Protein AF-A0A931U1E1-F1 (afdb_monomer_lite)

Sequence (138 aa):
SGAQGVVQLSRDWLLADRYVIECERGWLAWRCGTHDAVEWGLRDSAYGLAAQMHRLAGTTPARGRTLGQPVGDYMACFAAQVRDVVAAMHEVRAPRVPGEAGRAVVALIERCYRSRTLLDMPWLDQAERARARQLAGV

Radius of gyration: 22.12 Å; chains: 1; bounding box: 38×45×60 Å

Foldseek 3Di:
DPDDDDDDDDPPDDDPQKDWDDDPFWIKMDHPQDDFWIKIDTPPDPDIDIGGAFDWDDPDPPPPTDGDHGDDHPVNVVVVQVVQVVVCVVVVHAGPQHVVNVVVVVVVVVVCLVPDDDPDDVVDDPVRVVVSCVVSVD

pLDDT: mean 90.37, std 8.16, range [60.0, 97.69]

Secondary structure (DSSP, 8-state):
----------SSS----EEEEEETTEEEEEETT-SSEEEEEETT-S-EEEEE-EEEE---GGG--EEEEEPP-HHHHHHHHHHHHHHHHHTTS--SS-HHHHHHHHHHHHHHHHT--PPP-TTS-HHHHHHHHHHHT-

Structure (mmCIF, N/CA/C/O backbone):
data_AF-A0A931U1E1-F1
#
_entry.id   AF-A0A931U1E1-F1
#
loop_
_atom_site.group_PDB
_atom_site.id
_atom_site.type_symbol
_atom_site.label_atom_id
_atom_site.label_alt_id
_atom_site.label_comp_id
_atom_site.label_asym_id
_atom_site.label_entity_id
_atom_site.label_seq_id
_atom_site.pdbx_PDB_ins_code
_atom_site.Cartn_x
_atom_site.Cartn_y
_atom_site.Cartn_z
_atom_site.occupancy
_atom_site.B_iso_or_equiv
_atom_site.auth_seq_id
_atom_site.auth_comp_id
_atom_site.auth_asym_id
_atom_site.auth_atom_id
_atom_site.pdbx_PDB_model_num
ATOM 1 N N . SER A 1 1 ? -17.441 -0.084 -9.871 1.00 65.94 1 SER A N 1
ATOM 2 C CA . SER A 1 1 ? -17.119 -1.422 -9.334 1.00 65.94 1 SER A CA 1
ATOM 3 C C . SER A 1 1 ? -17.553 -1.474 -7.875 1.00 65.94 1 SER A C 1
ATOM 5 O O . SER A 1 1 ? -17.582 -0.431 -7.237 1.00 65.94 1 SER A O 1
ATOM 7 N N . GLY A 1 2 ? -17.949 -2.644 -7.364 1.00 89.19 2 GLY A N 1
ATOM 8 C CA . GLY A 1 2 ? -18.428 -2.837 -5.982 1.00 89.19 2 GLY A CA 1
ATOM 9 C C . GLY A 1 2 ? -17.336 -3.222 -4.977 1.00 89.19 2 GLY A C 1
ATOM 10 O O . GLY A 1 2 ? -17.646 -3.789 -3.936 1.00 89.19 2 GLY A O 1
ATOM 11 N N . ALA A 1 3 ? -16.064 -2.981 -5.305 1.00 92.38 3 ALA A N 1
ATOM 12 C CA . ALA A 1 3 ? -14.946 -3.336 -4.439 1.00 92.38 3 ALA A CA 1
ATOM 13 C C . ALA A 1 3 ? -14.925 -2.451 -3.185 1.00 92.38 3 ALA A C 1
ATOM 15 O O . ALA A 1 3 ? -15.211 -1.254 -3.255 1.00 92.38 3 ALA A O 1
ATOM 16 N N . GLN A 1 4 ? -14.560 -3.044 -2.052 1.00 94.75 4 GLN A N 1
ATOM 17 C CA 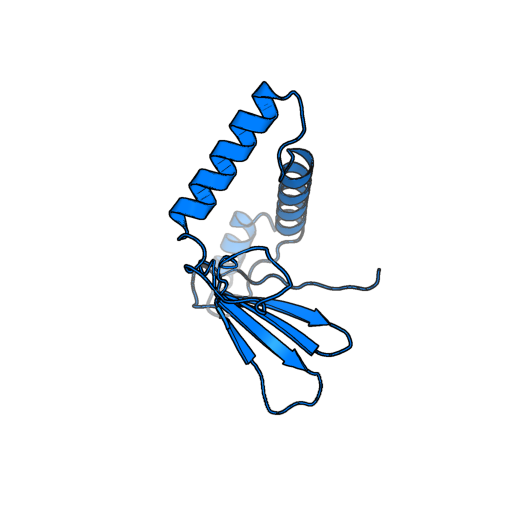. GLN A 1 4 ? -14.446 -2.365 -0.765 1.00 94.75 4 GLN A CA 1
ATOM 18 C C . GLN A 1 4 ? -13.019 -2.494 -0.238 1.00 94.75 4 GLN A C 1
ATOM 20 O O . GLN A 1 4 ? -12.292 -3.414 -0.606 1.00 94.75 4 GLN A O 1
ATOM 25 N N . GLY A 1 5 ? -12.619 -1.564 0.624 1.00 93.75 5 GLY A N 1
ATOM 26 C CA . GLY A 1 5 ? -11.301 -1.572 1.240 1.00 93.75 5 GLY A CA 1
ATOM 27 C C . GLY A 1 5 ? -11.366 -1.030 2.656 1.00 93.75 5 GLY A C 1
ATOM 28 O O . GLY A 1 5 ? -12.097 -0.078 2.931 1.00 93.75 5 GLY A O 1
ATOM 29 N N . VAL A 1 6 ? -10.585 -1.638 3.541 1.00 94.00 6 VAL A N 1
ATOM 30 C CA . VAL A 1 6 ? -10.403 -1.188 4.919 1.00 94.00 6 VAL A CA 1
ATOM 31 C C . VAL A 1 6 ? -8.917 -0.952 5.130 1.00 94.00 6 VAL A C 1
ATOM 33 O O . VAL A 1 6 ? -8.093 -1.791 4.774 1.00 94.00 6 VAL A O 1
ATOM 36 N N . VAL A 1 7 ? -8.580 0.198 5.707 1.00 92.75 7 VAL A N 1
ATOM 37 C CA . VAL A 1 7 ? -7.208 0.545 6.080 1.00 92.75 7 VAL A CA 1
ATOM 38 C C . VAL A 1 7 ? -7.166 0.706 7.588 1.00 92.75 7 VAL A C 1
ATOM 40 O O . VAL A 1 7 ? -7.945 1.468 8.157 1.00 92.75 7 VAL A O 1
ATOM 43 N N . GLN A 1 8 ? -6.256 -0.017 8.227 1.00 92.19 8 GLN A N 1
ATOM 44 C CA . GLN A 1 8 ? -6.022 0.058 9.662 1.00 92.19 8 GLN A CA 1
ATOM 45 C C . GLN A 1 8 ? -4.611 0.583 9.892 1.00 92.19 8 GLN A C 1
ATOM 47 O O . GLN A 1 8 ? -3.650 0.052 9.343 1.00 92.19 8 GLN A O 1
ATOM 52 N N . LEU A 1 9 ? -4.504 1.635 10.697 1.00 91.19 9 LEU A N 1
ATOM 53 C CA . LEU A 1 9 ? -3.245 2.260 11.083 1.00 91.19 9 LEU A CA 1
ATOM 54 C C . LEU A 1 9 ? -3.257 2.425 12.596 1.00 91.19 9 LEU A C 1
ATOM 56 O O . LEU A 1 9 ? -4.283 2.790 13.170 1.00 91.19 9 LEU A O 1
ATOM 60 N N . SER A 1 10 ? -2.126 2.168 13.237 1.00 89.62 10 SER A N 1
ATOM 61 C CA . SER A 1 10 ? -1.977 2.367 14.672 1.00 89.62 10 SER A CA 1
ATOM 62 C C . SER A 1 10 ? -0.564 2.792 15.007 1.00 89.62 10 SER A C 1
ATOM 64 O O . SER A 1 10 ? 0.389 2.372 14.355 1.00 89.62 10 SER A O 1
ATOM 66 N N . ARG A 1 11 ? -0.456 3.644 16.025 1.00 88.56 11 ARG A N 1
ATOM 67 C CA . ARG A 1 11 ? 0.814 3.996 16.667 1.00 88.56 11 ARG A CA 1
ATOM 68 C C . ARG A 1 11 ? 1.021 3.236 17.975 1.00 88.56 11 ARG A C 1
ATOM 70 O O . ARG A 1 11 ? 2.156 3.097 18.407 1.00 88.56 11 ARG A O 1
ATOM 77 N N . ASP A 1 12 ? -0.068 2.753 18.572 1.00 87.62 12 ASP A N 1
ATOM 78 C CA . ASP A 1 12 ? -0.101 2.283 19.960 1.00 87.62 12 ASP A CA 1
ATOM 79 C C . ASP A 1 12 ? -0.168 0.753 20.065 1.00 87.62 12 ASP A C 1
ATOM 81 O O . ASP A 1 12 ? 0.124 0.187 21.115 1.00 87.62 12 ASP A O 1
ATOM 85 N N . TRP A 1 13 ? -0.526 0.063 18.978 1.00 87.75 13 TRP A N 1
ATOM 86 C CA . TRP A 1 13 ? -0.518 -1.397 18.916 1.00 87.75 13 TRP A CA 1
ATOM 87 C C . TRP A 1 13 ? 0.134 -1.909 17.635 1.00 87.75 13 TRP A C 1
ATOM 89 O O . TRP A 1 13 ? 0.120 -1.252 16.591 1.00 87.75 13 TRP A O 1
ATOM 99 N N . LEU A 1 14 ? 0.670 -3.126 17.712 1.00 89.19 14 LEU A N 1
ATOM 100 C CA . LEU A 1 14 ? 1.185 -3.835 16.550 1.00 89.19 14 LEU A CA 1
ATOM 101 C C . LEU A 1 14 ? 0.017 -4.329 15.694 1.00 89.19 14 LEU A C 1
ATOM 103 O O . LEU A 1 14 ? -0.838 -5.084 16.152 1.00 89.19 14 LEU A O 1
ATOM 107 N N . LEU A 1 15 ? -0.004 -3.892 14.440 1.00 91.25 15 LEU A N 1
ATOM 108 C CA . LEU A 1 15 ? -0.870 -4.448 13.406 1.00 91.25 15 LEU A CA 1
ATOM 109 C C . LEU A 1 15 ? -0.107 -5.505 12.604 1.00 91.25 15 LEU A C 1
ATOM 111 O O . LEU A 1 15 ? 1.115 -5.597 12.672 1.00 91.25 15 LEU A O 1
ATOM 115 N N . ALA A 1 16 ? -0.836 -6.275 11.795 1.00 90.06 16 ALA A N 1
ATOM 116 C CA . ALA A 1 16 ? -0.253 -7.295 10.920 1.00 90.06 16 ALA A CA 1
ATOM 117 C C . ALA A 1 16 ? 0.673 -6.728 9.824 1.00 90.06 16 ALA A C 1
ATOM 119 O O . ALA A 1 16 ? 1.347 -7.508 9.158 1.00 90.06 16 ALA A O 1
ATOM 120 N N . ASP A 1 17 ? 0.671 -5.403 9.633 1.00 91.94 17 ASP A N 1
ATOM 121 C CA . ASP A 1 17 ? 1.528 -4.663 8.702 1.00 91.94 17 ASP A CA 1
ATOM 122 C C . ASP A 1 17 ? 1.595 -5.316 7.313 1.00 91.94 17 ASP A C 1
ATOM 124 O O . ASP A 1 17 ? 2.643 -5.732 6.815 1.00 91.94 17 ASP A O 1
ATOM 128 N N . ARG A 1 18 ? 0.410 -5.496 6.722 1.00 94.56 18 ARG A N 1
ATOM 129 C CA . ARG A 1 18 ? 0.223 -6.222 5.468 1.00 94.56 18 ARG A CA 1
ATOM 130 C C . ARG A 1 18 ? -0.842 -5.581 4.599 1.00 94.56 18 ARG A C 1
ATOM 132 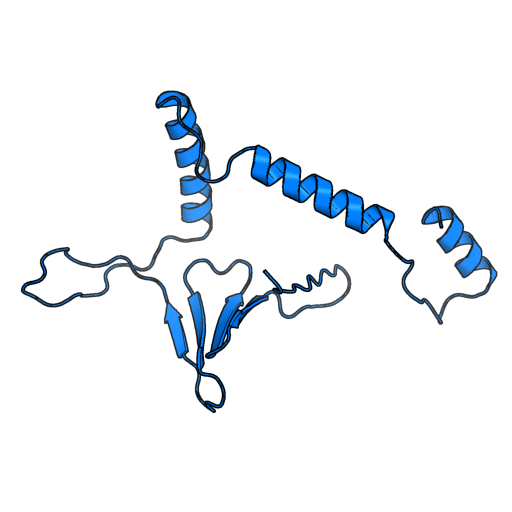O O . ARG A 1 18 ? -1.844 -5.064 5.095 1.00 94.56 18 ARG A O 1
ATOM 139 N N . TYR A 1 19 ? -0.663 -5.733 3.300 1.00 95.12 19 TYR A N 1
ATOM 140 C CA . TYR A 1 19 ? -1.698 -5.511 2.306 1.00 95.12 19 TYR A CA 1
ATOM 141 C C . TYR A 1 19 ? -2.318 -6.857 1.958 1.00 95.12 19 TYR A C 1
ATOM 143 O O . TYR A 1 19 ? -1.594 -7.833 1.774 1.00 95.12 19 TYR A O 1
ATOM 151 N N . VAL A 1 20 ? -3.647 -6.910 1.875 1.00 96.25 20 VAL A N 1
ATOM 152 C CA . VAL A 1 20 ? -4.383 -8.094 1.420 1.00 96.25 20 VAL A CA 1
ATOM 153 C C . VAL A 1 20 ? -5.393 -7.655 0.375 1.00 96.25 20 VAL A C 1
ATOM 155 O O . VAL A 1 20 ? -6.181 -6.739 0.609 1.00 96.25 20 VAL A O 1
ATOM 158 N N . ILE A 1 21 ? -5.356 -8.308 -0.780 1.00 96.62 21 ILE A N 1
ATOM 159 C CA . ILE A 1 21 ? -6.329 -8.152 -1.852 1.00 96.62 21 ILE A CA 1
ATOM 160 C C . ILE A 1 21 ? -7.100 -9.460 -1.959 1.00 96.62 21 ILE A C 1
ATOM 162 O O . ILE A 1 21 ? -6.550 -10.488 -2.354 1.00 96.62 21 ILE A O 1
ATOM 166 N N . GLU A 1 22 ? -8.382 -9.393 -1.622 1.00 96.25 22 GLU A N 1
ATOM 167 C CA . GLU A 1 22 ? -9.330 -10.489 -1.785 1.00 96.25 22 GLU A CA 1
ATOM 168 C C . GLU A 1 22 ? -9.958 -10.426 -3.179 1.00 96.25 22 GLU A C 1
ATOM 170 O O . GLU A 1 22 ? -10.519 -9.407 -3.590 1.00 96.25 22 GLU A O 1
ATOM 175 N N . CYS A 1 23 ? -9.878 -11.536 -3.902 1.00 95.19 23 CYS A N 1
ATOM 176 C CA . CYS A 1 23 ? -10.411 -11.705 -5.245 1.00 95.19 23 CYS A CA 1
ATOM 177 C C . CYS A 1 23 ? -11.478 -12.811 -5.260 1.00 95.19 23 CYS A C 1
ATOM 179 O O . CYS A 1 23 ? -11.627 -13.614 -4.337 1.00 95.19 23 CYS A O 1
ATOM 181 N N . GLU A 1 24 ? -12.212 -12.924 -6.366 1.00 95.19 24 GLU A N 1
ATOM 182 C CA . GLU A 1 24 ? -13.258 -13.947 -6.516 1.00 95.19 24 GLU A CA 1
ATOM 183 C C . GLU A 1 24 ? -12.723 -15.377 -6.357 1.00 95.19 24 GLU A C 1
ATOM 185 O O . GLU A 1 24 ? -13.427 -16.246 -5.856 1.00 95.19 24 GLU A O 1
ATOM 190 N N . ARG A 1 25 ? -11.466 -15.629 -6.733 1.00 96.06 25 ARG A N 1
ATOM 191 C CA . ARG A 1 25 ? -10.882 -16.981 -6.786 1.00 96.06 25 ARG A CA 1
ATOM 192 C C . ARG A 1 25 ? -9.761 -17.228 -5.780 1.00 96.06 25 ARG A C 1
ATOM 194 O O . ARG A 1 25 ? -9.144 -18.289 -5.820 1.00 96.06 25 ARG A O 1
ATOM 201 N N . GLY A 1 26 ? -9.488 -16.278 -4.893 1.00 96.94 26 GLY A N 1
ATOM 202 C CA . GLY A 1 26 ? -8.367 -16.373 -3.969 1.00 96.94 26 GLY A CA 1
ATOM 203 C C . GLY A 1 26 ? -7.940 -15.018 -3.441 1.00 96.94 26 GLY A C 1
ATOM 204 O O . GLY A 1 26 ? -8.674 -14.043 -3.571 1.00 96.94 26 GLY A O 1
ATOM 205 N N . TRP A 1 27 ? -6.736 -14.964 -2.895 1.00 97.06 27 TRP A N 1
ATOM 206 C CA . TRP A 1 27 ? -6.194 -13.771 -2.262 1.00 97.06 27 TRP A CA 1
ATOM 207 C C . TRP A 1 27 ? -4.720 -13.584 -2.610 1.00 97.06 27 TRP A C 1
ATOM 209 O O . TRP A 1 27 ? -4.013 -14.538 -2.947 1.00 97.06 27 TRP A O 1
ATOM 219 N N . LEU A 1 28 ? -4.272 -12.336 -2.520 1.00 96.94 28 LEU A N 1
ATOM 220 C CA . LEU A 1 28 ? -2.881 -11.920 -2.643 1.00 96.94 28 LEU A CA 1
ATOM 221 C C . LEU A 1 28 ? -2.531 -11.075 -1.420 1.00 96.94 28 LEU A C 1
ATOM 223 O O . LEU A 1 28 ? -3.280 -10.160 -1.083 1.00 96.94 28 LEU A O 1
ATOM 227 N N . ALA A 1 29 ? -1.403 -11.342 -0.776 1.00 96.44 29 ALA A N 1
ATOM 228 C CA . ALA A 1 29 ? -0.926 -10.552 0.343 1.00 96.44 29 ALA A CA 1
ATOM 229 C C . ALA A 1 29 ? 0.572 -10.275 0.247 1.00 96.44 29 ALA A C 1
ATOM 231 O O . ALA A 1 29 ? 1.336 -11.052 -0.316 1.00 96.44 29 ALA A O 1
ATOM 232 N N . TRP A 1 30 ? 1.002 -9.159 0.818 1.00 94.75 30 TRP A N 1
ATOM 233 C CA . TRP A 1 30 ? 2.417 -8.884 1.043 1.00 94.75 30 TRP A CA 1
ATOM 234 C C . TRP A 1 30 ? 2.585 -8.042 2.301 1.00 94.75 30 TRP A C 1
ATOM 236 O O . TRP A 1 30 ? 1.696 -7.275 2.687 1.00 94.75 30 TRP A O 1
ATOM 246 N N . ARG A 1 31 ? 3.731 -8.205 2.958 1.00 92.25 31 ARG A N 1
ATOM 247 C CA . ARG A 1 31 ? 4.089 -7.441 4.155 1.00 92.25 31 ARG A CA 1
ATOM 248 C C . ARG A 1 31 ? 4.567 -6.051 3.758 1.00 92.25 31 ARG A C 1
ATOM 250 O O . ARG A 1 31 ? 5.272 -5.890 2.761 1.00 92.25 31 ARG A O 1
ATOM 257 N N . CYS A 1 32 ? 4.201 -5.045 4.538 1.00 87.44 32 CYS A N 1
ATOM 258 C CA . CYS A 1 32 ? 4.739 -3.706 4.354 1.00 87.44 32 CYS A CA 1
ATOM 259 C C . CYS A 1 32 ? 6.261 -3.723 4.566 1.00 87.44 32 CYS A C 1
ATOM 261 O O . CYS A 1 32 ? 6.795 -4.495 5.361 1.00 87.44 32 CYS A O 1
ATOM 263 N N . GLY A 1 33 ? 6.980 -2.896 3.807 1.00 83.19 33 GLY A N 1
ATOM 264 C CA . GLY A 1 33 ? 8.447 -2.845 3.844 1.00 83.19 33 GLY A CA 1
ATOM 265 C C . GLY A 1 33 ? 9.153 -4.021 3.155 1.00 83.19 33 GLY A C 1
ATOM 266 O O . GLY A 1 33 ? 10.341 -3.919 2.850 1.00 83.19 33 GLY A O 1
ATOM 267 N N . THR A 1 34 ? 8.444 -5.105 2.835 1.00 87.12 34 THR A N 1
ATOM 268 C CA . THR A 1 34 ? 8.958 -6.175 1.976 1.00 87.12 34 THR A CA 1
ATOM 269 C C . THR A 1 34 ? 8.718 -5.819 0.508 1.00 87.12 34 THR A C 1
ATOM 271 O O . THR A 1 34 ? 7.636 -5.374 0.134 1.00 87.12 34 THR A O 1
ATOM 274 N N . HIS A 1 35 ? 9.748 -5.969 -0.323 1.00 85.81 35 HIS A N 1
ATOM 275 C CA . HIS A 1 35 ? 9.761 -5.493 -1.713 1.00 85.81 35 HIS A CA 1
ATOM 276 C C . HIS A 1 35 ? 9.869 -6.629 -2.734 1.00 85.81 35 HIS A C 1
ATOM 278 O O . HIS A 1 35 ? 9.650 -6.398 -3.920 1.00 85.81 35 HIS A O 1
ATOM 284 N N . ASP A 1 36 ? 10.201 -7.841 -2.291 1.00 90.25 36 ASP A N 1
ATOM 285 C CA . ASP A 1 36 ? 10.448 -8.999 -3.140 1.00 90.25 36 ASP A CA 1
ATOM 286 C C . ASP A 1 36 ? 9.574 -10.209 -2.805 1.00 90.25 36 ASP A C 1
ATOM 288 O O . ASP A 1 36 ? 9.511 -11.120 -3.616 1.00 90.25 36 ASP A O 1
ATOM 292 N N . ALA A 1 37 ? 8.869 -10.235 -1.676 1.00 92.25 37 ALA A N 1
ATOM 293 C CA . ALA A 1 37 ? 8.039 -11.372 -1.290 1.00 92.25 37 ALA A CA 1
ATOM 294 C C . ALA A 1 37 ? 6.541 -11.094 -1.446 1.00 92.25 37 ALA A C 1
ATOM 296 O O . ALA A 1 37 ? 6.049 -10.012 -1.120 1.00 92.25 37 ALA A O 1
ATOM 297 N N . VAL A 1 38 ? 5.814 -12.112 -1.897 1.00 95.00 38 VAL A N 1
ATOM 298 C CA . VAL A 1 38 ? 4.358 -12.104 -2.006 1.00 95.00 38 VAL A CA 1
ATOM 299 C C . VAL A 1 38 ? 3.793 -13.459 -1.595 1.00 95.00 38 VAL A C 1
ATOM 301 O O . VAL A 1 38 ? 4.377 -14.507 -1.867 1.00 95.00 38 VAL A O 1
ATOM 304 N N . GLU A 1 39 ? 2.640 -13.436 -0.950 1.00 96.81 39 GLU A N 1
ATOM 305 C CA . GLU A 1 39 ? 1.876 -14.607 -0.549 1.00 96.81 39 GLU A CA 1
ATOM 306 C C . GLU A 1 39 ? 0.574 -14.648 -1.344 1.00 96.81 39 GLU A C 1
ATOM 308 O O . GLU A 1 39 ? -0.039 -13.612 -1.602 1.00 96.81 39 GLU A O 1
ATOM 313 N N . TRP A 1 40 ? 0.132 -15.833 -1.748 1.00 97.12 40 TRP A N 1
ATOM 314 C CA . TRP A 1 40 ? -1.161 -15.989 -2.405 1.00 97.12 40 TRP A CA 1
ATOM 315 C C . TRP A 1 40 ? -1.768 -17.360 -2.154 1.00 97.12 40 TRP A C 1
ATOM 317 O O . TRP A 1 40 ? -1.072 -18.334 -1.867 1.00 97.12 40 TRP A O 1
ATOM 327 N N . GLY A 1 41 ? -3.083 -17.446 -2.295 1.00 97.69 41 GLY A N 1
ATOM 328 C CA . GLY A 1 41 ? -3.823 -18.690 -2.131 1.00 97.69 41 GLY A CA 1
ATOM 329 C C . GLY A 1 41 ? -5.091 -18.706 -2.968 1.00 97.69 41 GLY A C 1
ATOM 330 O O . GLY A 1 41 ? -5.604 -17.659 -3.365 1.00 97.69 41 GLY A O 1
ATOM 331 N N . LEU A 1 42 ? -5.592 -19.907 -3.250 1.00 97.62 42 LEU A N 1
ATOM 332 C CA . LEU A 1 42 ? -6.883 -20.104 -3.907 1.00 97.62 42 LEU A CA 1
ATOM 333 C C . LEU A 1 42 ? -8.005 -20.165 -2.870 1.00 97.62 42 LEU A C 1
ATOM 335 O O . LEU A 1 42 ? -7.798 -20.604 -1.738 1.00 97.62 42 LEU A O 1
ATOM 339 N N . ARG A 1 43 ? -9.207 -19.750 -3.278 1.00 95.38 43 ARG A N 1
ATOM 340 C CA . ARG A 1 43 ? -10.416 -19.891 -2.460 1.00 95.38 43 ARG A CA 1
ATOM 341 C C . ARG A 1 43 ? -10.642 -21.373 -2.128 1.00 95.38 43 ARG A C 1
ATOM 343 O O . ARG A 1 43 ? -10.423 -22.230 -2.979 1.00 95.38 43 ARG A O 1
ATOM 350 N N . ASP A 1 44 ? -11.038 -21.643 -0.886 1.00 93.88 44 ASP A N 1
ATOM 351 C CA . ASP A 1 44 ? -11.325 -22.982 -0.342 1.00 93.88 44 ASP A CA 1
ATOM 352 C C . ASP A 1 44 ? -10.128 -23.957 -0.306 1.00 93.88 44 ASP A C 1
ATOM 354 O O . ASP A 1 44 ? -10.291 -25.145 -0.027 1.00 93.88 44 ASP A O 1
ATOM 358 N N . SER A 1 45 ? -8.905 -23.469 -0.539 1.00 95.56 45 SER A N 1
ATOM 359 C CA . SER A 1 45 ? -7.676 -24.251 -0.383 1.00 95.56 45 SER A CA 1
ATOM 360 C C . SER A 1 45 ? -7.129 -24.144 1.041 1.00 95.56 45 SER A C 1
ATOM 362 O O . SER A 1 45 ? -7.000 -23.049 1.585 1.00 95.56 45 SER A O 1
ATOM 364 N N . ALA A 1 46 ? -6.709 -25.275 1.614 1.00 95.88 46 ALA A N 1
ATOM 365 C CA . ALA A 1 46 ? -5.934 -25.305 2.859 1.00 95.88 46 ALA A CA 1
ATOM 366 C C . ALA A 1 46 ? -4.456 -24.900 2.664 1.00 95.88 46 ALA A C 1
ATOM 368 O O . ALA A 1 46 ? -3.715 -24.763 3.635 1.00 95.88 46 ALA A O 1
ATOM 369 N N . TYR A 1 47 ? -4.021 -24.727 1.413 1.00 95.69 47 TYR A N 1
ATOM 370 C CA . TYR A 1 47 ? -2.642 -24.427 1.042 1.00 95.69 47 TYR A CA 1
ATOM 371 C C . TYR A 1 47 ? -2.526 -23.046 0.396 1.00 95.69 47 TYR A C 1
ATOM 373 O O . TYR A 1 47 ? -3.343 -22.677 -0.456 1.00 95.69 47 TYR A O 1
ATOM 381 N N . GLY A 1 48 ? -1.467 -22.328 0.768 1.00 96.06 48 GLY A N 1
ATOM 382 C CA . GLY A 1 48 ? -1.018 -21.086 0.145 1.00 96.06 48 GLY A CA 1
ATOM 383 C C . GLY A 1 48 ? 0.429 -21.201 -0.333 1.00 96.06 48 GLY A C 1
ATOM 384 O O . GLY A 1 48 ? 1.143 -22.146 0.004 1.00 96.06 48 GLY A O 1
ATOM 385 N N . LEU A 1 49 ? 0.854 -20.232 -1.132 1.00 96.44 49 LEU A N 1
ATOM 386 C CA . LEU A 1 49 ? 2.193 -20.132 -1.690 1.00 96.44 49 LEU A CA 1
ATOM 387 C C . LEU A 1 49 ? 2.839 -18.832 -1.228 1.00 96.44 49 LEU A C 1
ATOM 389 O O . LEU A 1 49 ? 2.233 -17.769 -1.325 1.00 96.44 49 LEU A O 1
ATOM 393 N N . ALA A 1 50 ? 4.089 -18.928 -0.786 1.00 95.62 50 ALA A N 1
ATOM 394 C CA . ALA A 1 50 ? 4.973 -17.789 -0.592 1.00 95.62 50 ALA A CA 1
ATOM 395 C C . ALA A 1 50 ? 5.997 -17.784 -1.730 1.00 95.62 50 ALA A C 1
ATOM 397 O O . ALA A 1 50 ? 6.626 -18.807 -2.012 1.00 95.62 50 ALA A O 1
ATOM 398 N N . ALA A 1 51 ? 6.139 -16.651 -2.406 1.00 92.56 51 ALA A N 1
ATOM 399 C CA . ALA A 1 51 ? 7.031 -16.491 -3.540 1.00 92.56 51 ALA A CA 1
ATOM 400 C C . ALA A 1 51 ? 7.949 -15.290 -3.331 1.00 92.56 51 ALA A C 1
ATOM 402 O O . ALA A 1 51 ? 7.524 -14.258 -2.816 1.00 92.56 51 ALA A O 1
ATOM 403 N N . GLN A 1 52 ? 9.191 -15.428 -3.788 1.00 92.88 52 GLN A N 1
ATOM 404 C CA . GLN A 1 52 ? 10.151 -14.338 -3.883 1.00 92.88 52 GLN A CA 1
ATOM 405 C C . GLN A 1 52 ? 10.314 -13.929 -5.352 1.00 92.88 52 GLN A C 1
ATOM 407 O O . GLN A 1 52 ? 10.284 -14.765 -6.259 1.00 92.88 52 GLN A O 1
ATOM 412 N N . MET A 1 53 ? 10.462 -12.635 -5.603 1.00 90.62 53 MET A N 1
ATOM 413 C CA . MET A 1 53 ? 10.598 -12.055 -6.926 1.00 90.62 53 MET A CA 1
ATOM 414 C C . MET A 1 53 ? 12.061 -12.065 -7.350 1.00 90.62 53 MET A C 1
ATOM 416 O O . MET A 1 53 ? 12.943 -11.531 -6.680 1.00 90.62 53 MET A O 1
ATOM 420 N N . HIS A 1 54 ? 12.304 -12.631 -8.528 1.00 90.62 54 HIS A N 1
ATOM 421 C CA . HIS A 1 54 ? 13.614 -12.675 -9.162 1.00 90.62 54 HIS A CA 1
ATOM 422 C C . HIS A 1 54 ? 13.544 -12.036 -10.543 1.00 90.62 54 HIS A C 1
ATOM 424 O O . HIS A 1 54 ? 12.525 -12.090 -11.238 1.00 90.62 54 HIS A O 1
ATOM 430 N N . ARG A 1 55 ? 14.667 -11.475 -10.985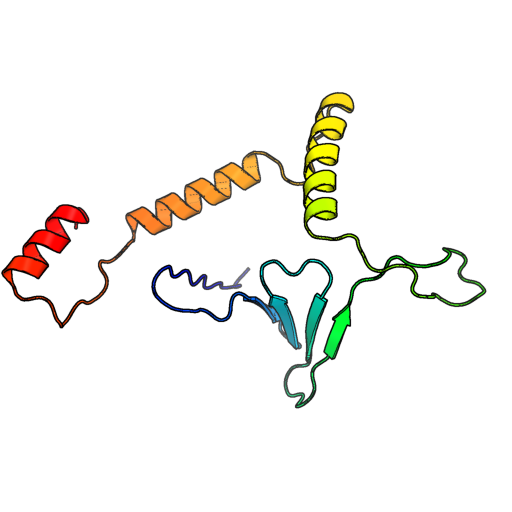 1.00 87.69 55 ARG A N 1
ATOM 431 C CA . ARG A 1 55 ? 14.864 -11.147 -12.396 1.00 87.69 55 ARG A CA 1
ATOM 432 C C . ARG A 1 55 ? 14.914 -12.434 -13.208 1.00 87.69 55 ARG A C 1
ATOM 434 O O . ARG A 1 55 ? 15.430 -13.436 -12.735 1.00 87.69 55 ARG A O 1
ATOM 441 N N . LEU A 1 56 ? 14.429 -12.413 -14.444 1.00 87.88 56 LEU A N 1
ATOM 442 C CA . LEU A 1 56 ? 14.582 -13.557 -15.344 1.00 87.88 56 LEU A CA 1
ATOM 443 C C . LEU A 1 56 ? 16.028 -13.626 -15.859 1.00 87.88 56 LEU A C 1
ATOM 445 O O . LEU A 1 56 ? 16.572 -12.616 -16.311 1.00 87.88 56 LEU A O 1
ATOM 449 N N . ALA A 1 57 ? 16.646 -14.806 -15.788 1.00 81.88 57 ALA A N 1
ATOM 450 C CA . ALA A 1 57 ? 17.962 -15.066 -16.359 1.00 81.88 57 ALA A CA 1
ATOM 451 C C . ALA A 1 57 ? 17.804 -15.549 -17.807 1.00 81.88 57 ALA A C 1
ATOM 453 O O . ALA A 1 57 ? 17.378 -16.668 -18.069 1.00 81.88 57 ALA A O 1
ATOM 454 N N . GLY A 1 58 ? 18.159 -14.688 -18.761 1.00 69.50 58 GLY A N 1
ATOM 455 C CA . GLY A 1 58 ? 18.039 -14.987 -20.187 1.00 69.50 58 GLY A CA 1
ATOM 456 C C . GLY A 1 58 ? 16.609 -14.827 -20.712 1.00 69.50 58 GLY A C 1
ATOM 457 O O . GLY A 1 58 ? 15.624 -15.215 -20.090 1.00 69.50 58 GLY A O 1
ATOM 458 N N . THR A 1 59 ? 16.487 -14.211 -21.883 1.00 60.56 59 THR A N 1
ATOM 459 C CA . THR A 1 59 ? 15.20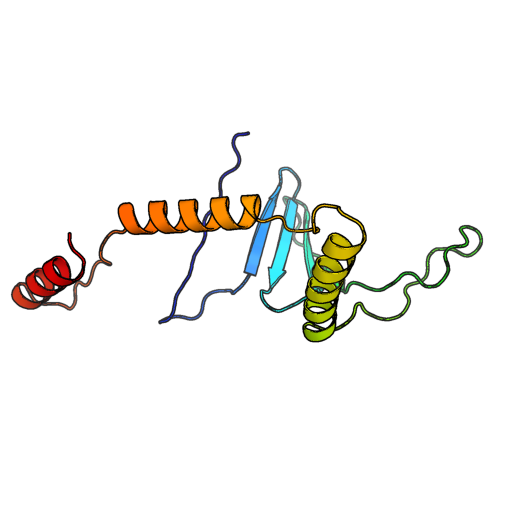1 -13.943 -22.547 1.00 60.56 59 THR A CA 1
ATOM 460 C C . THR A 1 59 ? 14.894 -14.937 -23.662 1.00 60.56 59 THR A C 1
ATOM 462 O O . THR A 1 59 ? 13.864 -14.816 -24.320 1.00 60.56 59 THR A O 1
ATOM 465 N N . THR A 1 60 ? 15.762 -15.924 -23.892 1.00 60.25 60 THR A N 1
ATOM 466 C CA . THR A 1 60 ? 15.648 -16.816 -25.045 1.00 60.25 60 THR A CA 1
ATOM 467 C C . THR A 1 60 ? 14.664 -17.957 -24.752 1.00 60.25 60 THR A C 1
ATOM 469 O O . THR A 1 60 ? 14.956 -18.801 -23.902 1.00 60.25 60 THR A O 1
ATOM 472 N N . PRO A 1 61 ? 13.525 -18.054 -25.467 1.00 60.00 61 PRO A N 1
ATOM 473 C CA . PRO A 1 61 ? 12.471 -19.039 -25.186 1.00 60.00 61 PRO A CA 1
ATOM 474 C C . PRO A 1 61 ? 12.923 -20.507 -25.273 1.00 60.00 61 PRO A C 1
ATOM 476 O O . PRO A 1 61 ? 12.293 -21.384 -24.691 1.00 60.00 61 PRO A O 1
ATOM 479 N N . ALA A 1 62 ? 14.023 -20.779 -25.982 1.00 62.84 62 ALA A N 1
ATOM 480 C CA . ALA A 1 62 ? 14.472 -22.123 -26.344 1.00 62.84 62 ALA A CA 1
ATOM 481 C C . ALA A 1 62 ? 15.075 -22.962 -25.197 1.00 62.84 62 ALA A C 1
ATOM 483 O O . ALA A 1 62 ? 15.254 -24.162 -25.375 1.00 62.84 62 ALA A O 1
ATOM 484 N N . ARG A 1 63 ? 15.412 -22.373 -24.038 1.00 62.53 63 ARG A N 1
ATOM 485 C CA . ARG A 1 63 ? 16.061 -23.094 -22.915 1.00 62.53 63 ARG A CA 1
ATOM 486 C C . ARG A 1 63 ? 15.229 -23.148 -21.628 1.00 62.53 63 ARG A C 1
ATOM 488 O O . ARG A 1 63 ? 15.737 -23.566 -20.593 1.00 62.53 63 ARG A O 1
ATOM 495 N N . GLY A 1 64 ? 13.952 -22.766 -21.699 1.00 66.81 64 GLY A N 1
ATOM 496 C CA . GLY A 1 64 ? 13.116 -22.576 -20.514 1.00 66.81 64 GLY A CA 1
ATOM 497 C C . GLY A 1 64 ? 13.445 -21.269 -19.784 1.00 66.81 64 GLY A C 1
ATOM 498 O O . GLY A 1 64 ? 14.509 -20.681 -19.967 1.00 66.81 64 GLY A O 1
ATOM 499 N N . ARG A 1 65 ? 12.497 -20.771 -18.985 1.00 78.06 65 ARG A N 1
ATOM 500 C CA . ARG A 1 65 ? 12.702 -19.568 -18.165 1.00 78.06 65 ARG A CA 1
ATOM 501 C C . ARG A 1 65 ? 13.423 -19.967 -16.885 1.00 78.06 65 ARG A C 1
ATOM 503 O O . ARG A 1 65 ? 12.889 -20.770 -16.125 1.00 78.06 65 ARG A O 1
ATOM 510 N N . THR A 1 66 ? 14.592 -19.395 -16.630 1.00 84.25 66 THR A N 1
ATOM 511 C CA . THR A 1 66 ? 15.308 -19.575 -15.364 1.00 84.25 66 THR A CA 1
ATOM 512 C C . THR A 1 66 ? 15.240 -18.303 -14.527 1.00 84.25 66 THR A C 1
ATOM 514 O O . THR A 1 66 ? 15.178 -17.183 -15.045 1.00 84.25 66 THR A O 1
ATOM 517 N N . LEU A 1 67 ? 15.205 -18.479 -13.207 1.00 87.88 67 LEU A N 1
ATOM 518 C CA . LEU A 1 67 ? 15.289 -17.365 -12.271 1.00 87.88 67 LEU A CA 1
ATOM 519 C C . LEU A 1 67 ? 16.749 -16.916 -12.167 1.00 87.88 67 LEU A C 1
ATOM 521 O O . LEU A 1 67 ? 17.663 -17.731 -12.063 1.00 87.88 67 LEU A O 1
ATOM 525 N N . GLY A 1 68 ? 16.955 -15.609 -12.237 1.00 87.88 68 GLY A N 1
ATOM 526 C CA . GLY A 1 68 ? 18.220 -14.935 -11.997 1.00 87.88 68 GLY A CA 1
ATOM 527 C C . GLY A 1 68 ? 18.289 -14.363 -10.585 1.00 87.88 68 GLY A C 1
ATOM 528 O O . GLY A 1 68 ? 17.721 -14.903 -9.637 1.00 87.88 68 GLY A O 1
ATOM 529 N N . GLN A 1 69 ? 19.002 -13.246 -10.447 1.00 87.88 69 GLN A N 1
ATOM 530 C CA . GLN A 1 69 ? 19.186 -12.585 -9.155 1.00 87.88 69 GLN A CA 1
ATOM 531 C C . GLN A 1 69 ? 17.845 -12.110 -8.565 1.00 87.88 69 GLN A C 1
ATOM 533 O O . GLN A 1 69 ? 16.967 -11.701 -9.340 1.00 87.88 69 GLN A O 1
ATOM 538 N N . PRO A 1 70 ? 17.686 -12.125 -7.228 1.00 86.56 70 PRO A N 1
ATOM 539 C CA . PRO A 1 70 ? 16.560 -11.483 -6.554 1.00 86.56 70 PRO A CA 1
ATOM 540 C C . PRO A 1 70 ? 16.379 -10.035 -7.018 1.00 86.56 70 PRO A C 1
ATOM 542 O O . PRO A 1 70 ? 17.331 -9.382 -7.467 1.00 86.56 70 PRO A O 1
ATOM 545 N N . VAL A 1 71 ? 15.150 -9.523 -6.947 1.00 87.12 71 VAL A N 1
ATOM 546 C CA . VAL A 1 71 ? 14.937 -8.085 -7.160 1.00 87.12 71 VAL A CA 1
ATOM 547 C C . VAL A 1 71 ? 15.690 -7.280 -6.093 1.00 87.12 71 VAL A C 1
ATOM 549 O O . VAL A 1 71 ? 15.973 -7.777 -5.007 1.00 87.12 71 VAL A O 1
ATOM 552 N N . GLY A 1 72 ? 16.099 -6.060 -6.451 1.00 81.38 72 GLY A N 1
ATOM 553 C CA . GLY A 1 72 ? 16.913 -5.220 -5.570 1.00 81.38 72 GLY A CA 1
ATOM 554 C C . GLY A 1 72 ? 16.174 -4.830 -4.292 1.00 81.38 72 GLY A C 1
ATOM 555 O O . GLY A 1 72 ? 14.947 -4.835 -4.273 1.00 81.38 72 GLY A O 1
ATOM 556 N N . ASP A 1 73 ? 16.943 -4.452 -3.270 1.00 85.69 73 ASP A N 1
ATOM 557 C CA . ASP A 1 73 ? 16.433 -4.098 -1.948 1.00 85.69 73 ASP A CA 1
ATOM 558 C C . ASP A 1 73 ? 15.534 -2.843 -1.923 1.00 85.69 73 ASP A C 1
ATOM 560 O O . ASP A 1 73 ? 15.336 -2.145 -2.922 1.00 85.69 73 ASP A O 1
ATOM 564 N N . TYR A 1 74 ? 15.001 -2.514 -0.743 1.00 85.62 74 TYR A N 1
ATOM 565 C CA . TYR A 1 74 ? 14.196 -1.307 -0.536 1.00 85.62 74 TYR A CA 1
ATOM 566 C C . TYR A 1 74 ? 14.882 -0.033 -1.065 1.00 85.62 74 TYR A C 1
ATOM 568 O O . TYR A 1 74 ? 14.241 0.803 -1.710 1.00 85.62 74 TYR A O 1
ATOM 576 N N . MET A 1 75 ? 16.192 0.111 -0.841 1.00 90.06 75 MET A N 1
ATOM 577 C CA . MET A 1 75 ? 16.950 1.275 -1.303 1.00 90.06 75 MET A CA 1
ATOM 578 C C . MET A 1 75 ? 17.086 1.283 -2.826 1.00 90.06 75 MET A C 1
ATOM 580 O O . MET A 1 75 ? 17.011 2.347 -3.445 1.00 90.06 75 MET A O 1
ATOM 584 N N . ALA A 1 76 ? 17.210 0.114 -3.453 1.00 89.06 76 ALA A N 1
ATOM 585 C CA . ALA A 1 76 ? 17.177 -0.026 -4.901 1.00 89.06 76 ALA A CA 1
ATOM 586 C C . ALA A 1 76 ? 15.815 0.388 -5.485 1.00 89.06 76 ALA A C 1
ATOM 588 O O . ALA A 1 76 ? 15.786 1.079 -6.512 1.00 89.06 76 ALA A O 1
ATOM 589 N N . CYS A 1 77 ? 14.703 0.029 -4.830 1.00 89.19 77 CYS A N 1
ATOM 590 C CA . CYS A 1 77 ? 13.358 0.477 -5.202 1.00 89.19 77 CYS A CA 1
ATOM 591 C C . CYS A 1 77 ? 13.210 1.999 -5.075 1.00 89.19 77 CYS A C 1
ATOM 593 O O . CYS A 1 77 ? 12.760 2.648 -6.021 1.00 89.19 77 CYS A O 1
ATOM 595 N N . PHE A 1 78 ? 13.645 2.585 -3.957 1.00 91.44 78 PHE A N 1
ATOM 596 C CA . PHE A 1 78 ? 13.610 4.035 -3.749 1.00 91.44 78 PHE A CA 1
ATOM 597 C C . PHE A 1 78 ? 14.452 4.781 -4.795 1.00 91.44 78 PHE A C 1
ATOM 599 O O . PHE A 1 78 ? 13.975 5.706 -5.454 1.00 91.44 78 PHE A O 1
ATOM 606 N N . ALA A 1 79 ? 15.682 4.323 -5.044 1.00 94.44 79 ALA A N 1
ATOM 607 C CA . ALA A 1 79 ? 16.536 4.893 -6.080 1.00 94.44 79 ALA A CA 1
ATOM 608 C C . ALA A 1 79 ? 15.907 4.768 -7.479 1.00 94.44 79 ALA A C 1
ATOM 610 O O . ALA A 1 79 ? 16.071 5.660 -8.312 1.00 94.44 79 ALA A O 1
ATOM 611 N N . ALA A 1 80 ? 15.173 3.684 -7.760 1.00 92.44 80 ALA A N 1
ATOM 612 C CA . ALA A 1 80 ? 14.447 3.528 -9.018 1.00 92.44 80 ALA A CA 1
ATOM 613 C C . ALA A 1 80 ? 13.295 4.535 -9.162 1.00 92.44 80 ALA A C 1
ATOM 615 O O . ALA A 1 80 ? 13.107 5.058 -10.258 1.00 92.44 80 ALA A O 1
ATOM 616 N N . GLN A 1 81 ? 12.575 4.849 -8.079 1.00 93.94 81 GLN A N 1
ATOM 617 C CA . GLN A 1 81 ? 11.540 5.889 -8.080 1.00 93.94 81 GLN A CA 1
ATOM 618 C C . GLN A 1 81 ? 12.133 7.273 -8.371 1.00 93.94 81 GLN A C 1
ATOM 620 O O . GLN A 1 81 ? 11.631 7.979 -9.241 1.00 93.94 81 GLN A O 1
ATOM 625 N N . VAL A 1 82 ? 13.243 7.639 -7.718 1.00 96.44 82 VAL A N 1
ATOM 626 C CA . VAL A 1 82 ? 13.922 8.926 -7.968 1.00 96.44 82 VAL A CA 1
ATOM 627 C C . VAL A 1 82 ? 14.434 9.013 -9.409 1.00 96.44 82 VAL A C 1
ATOM 629 O O . VAL A 1 82 ? 14.228 10.025 -10.078 1.00 96.44 82 VAL A O 1
ATOM 632 N N . ARG A 1 83 ? 15.054 7.940 -9.923 1.00 96.69 83 ARG A N 1
ATOM 633 C CA . ARG A 1 83 ? 15.500 7.883 -11.326 1.00 96.69 83 ARG A CA 1
ATOM 634 C C . ARG A 1 83 ? 14.347 8.050 -12.309 1.00 96.69 83 ARG A C 1
ATOM 636 O O . ARG A 1 83 ? 14.525 8.726 -13.316 1.00 96.69 83 ARG A O 1
ATOM 643 N N . ASP A 1 84 ? 13.188 7.454 -12.032 1.00 97.19 84 ASP A N 1
ATOM 644 C CA . ASP A 1 84 ? 12.013 7.609 -12.891 1.00 97.19 84 ASP A CA 1
ATOM 645 C C . ASP A 1 84 ? 11.533 9.061 -12.954 1.00 97.19 84 ASP A C 1
ATOM 647 O O . ASP A 1 84 ? 11.238 9.539 -14.045 1.00 97.19 84 ASP A O 1
ATOM 651 N N . VAL A 1 85 ? 11.521 9.776 -11.825 1.00 96.44 85 VAL A N 1
ATOM 652 C CA . VAL A 1 85 ? 11.156 11.201 -11.789 1.00 96.44 85 VAL A CA 1
ATOM 653 C C . VAL A 1 85 ? 12.121 12.035 -12.633 1.00 96.44 85 VAL A C 1
ATOM 655 O O . VAL A 1 85 ? 11.679 12.798 -13.488 1.00 96.44 85 VAL A O 1
ATOM 658 N N . VAL A 1 86 ? 13.432 11.856 -12.448 1.00 97.31 86 VAL A N 1
ATOM 659 C CA . VAL A 1 86 ? 14.452 12.596 -13.214 1.00 97.31 86 VAL A CA 1
ATOM 660 C C . VAL A 1 86 ? 14.346 12.296 -14.713 1.00 97.31 86 VAL A C 1
ATOM 662 O O . VAL A 1 86 ? 14.352 13.218 -15.527 1.00 97.31 86 VAL A O 1
ATOM 665 N N . ALA A 1 87 ? 14.194 11.023 -15.090 1.00 97.12 87 ALA A N 1
ATOM 666 C CA . ALA A 1 87 ? 14.014 10.634 -16.488 1.00 97.12 87 ALA A CA 1
ATOM 667 C C . ALA A 1 87 ? 12.732 11.234 -17.085 1.00 97.12 87 ALA A C 1
ATOM 669 O O . ALA A 1 87 ? 12.765 11.771 -18.187 1.00 97.12 87 ALA A O 1
ATOM 670 N N . ALA A 1 88 ? 11.622 11.212 -16.340 1.00 96.94 88 ALA A N 1
ATOM 671 C CA . ALA A 1 88 ? 10.353 11.780 -16.781 1.00 96.94 88 ALA A CA 1
ATOM 672 C C . ALA A 1 88 ? 10.449 13.285 -17.077 1.00 96.94 88 ALA A C 1
ATOM 674 O O . ALA A 1 88 ? 9.887 13.753 -18.066 1.00 96.94 88 ALA A O 1
ATOM 675 N N . MET A 1 89 ? 11.206 14.023 -16.257 1.00 95.44 89 MET A N 1
ATOM 676 C CA . MET A 1 89 ? 11.465 15.449 -16.467 1.00 95.44 89 MET A CA 1
ATOM 677 C C . MET A 1 89 ? 12.257 15.709 -17.751 1.00 95.44 89 MET A C 1
ATOM 679 O O . MET A 1 89 ? 11.900 16.603 -18.513 1.00 95.44 89 MET A O 1
ATOM 683 N N . HIS A 1 90 ? 13.314 14.931 -18.007 1.00 97.00 90 HIS A N 1
ATOM 684 C CA . HIS A 1 90 ? 14.133 15.084 -19.213 1.00 97.00 90 HIS A CA 1
ATOM 685 C C . HIS A 1 90 ? 13.401 14.663 -20.493 1.00 97.00 90 HIS A C 1
ATOM 687 O O . HIS A 1 90 ? 13.568 15.295 -21.531 1.00 97.00 90 HIS A O 1
ATOM 693 N N . GLU A 1 91 ? 12.591 13.609 -20.421 1.00 96.06 91 GLU A N 1
ATOM 694 C CA . GLU A 1 91 ? 11.856 13.043 -21.558 1.00 96.06 91 GLU A CA 1
ATOM 695 C C . GLU A 1 91 ? 10.505 13.734 -21.811 1.00 96.06 91 GLU A C 1
ATOM 697 O O . GLU A 1 91 ? 9.792 13.355 -22.737 1.00 96.06 91 GLU A O 1
ATOM 702 N N . VAL A 1 92 ? 10.135 14.733 -20.998 1.00 91.81 92 VAL A N 1
ATOM 703 C CA . VAL A 1 92 ? 8.848 15.450 -21.074 1.00 91.81 92 VAL A CA 1
ATOM 704 C C . VAL A 1 92 ? 7.662 14.472 -21.078 1.00 91.81 92 VAL A C 1
ATOM 706 O O . VAL A 1 92 ? 6.740 14.548 -21.890 1.00 91.81 92 VAL A O 1
ATOM 709 N N . ARG A 1 93 ? 7.687 13.519 -20.142 1.00 95.44 93 ARG A N 1
ATOM 710 C CA . ARG A 1 93 ? 6.609 12.545 -19.914 1.00 95.44 93 ARG A CA 1
ATOM 711 C C . ARG A 1 93 ? 6.134 12.584 -18.467 1.00 95.44 93 ARG A C 1
ATOM 713 O O . ARG A 1 93 ? 6.798 13.129 -17.590 1.00 95.44 93 ARG A O 1
ATOM 720 N N . ALA A 1 94 ? 5.007 11.935 -18.191 1.00 93.94 94 ALA A N 1
ATOM 721 C CA . ALA A 1 94 ? 4.583 11.707 -16.816 1.00 93.94 94 ALA A CA 1
ATOM 722 C C . ALA A 1 94 ? 5.513 10.691 -16.110 1.00 93.94 94 ALA A C 1
ATOM 724 O O . ALA A 1 94 ? 5.935 9.701 -16.731 1.00 93.94 94 ALA A O 1
ATOM 725 N N . PRO A 1 95 ? 5.831 10.891 -14.817 1.00 96.25 95 PRO A N 1
ATOM 726 C CA . PRO A 1 95 ? 6.433 9.845 -13.998 1.00 96.25 95 PRO A CA 1
ATOM 727 C C . PRO A 1 95 ? 5.425 8.708 -13.770 1.00 96.25 95 PRO A C 1
ATOM 729 O O . PRO A 1 95 ? 4.219 8.869 -13.966 1.00 96.25 95 PRO A O 1
ATOM 732 N N . ARG A 1 96 ? 5.908 7.549 -13.314 1.00 94.94 96 ARG A N 1
ATOM 733 C CA . ARG A 1 96 ? 5.077 6.365 -13.029 1.00 94.94 96 ARG A CA 1
ATOM 734 C C . ARG A 1 96 ? 3.988 6.636 -11.996 1.00 94.94 96 ARG A C 1
ATOM 736 O O . ARG A 1 96 ? 2.919 6.040 -12.079 1.00 94.94 96 ARG A O 1
ATOM 743 N N . VAL A 1 97 ? 4.267 7.508 -11.029 1.00 94.12 97 VAL A N 1
ATOM 744 C CA . VAL A 1 97 ? 3.293 7.979 -10.040 1.00 94.12 97 VAL A CA 1
ATOM 745 C C . VAL A 1 97 ? 3.151 9.492 -10.209 1.00 94.12 97 VAL A C 1
ATOM 747 O O . VAL A 1 97 ? 4.033 10.231 -9.771 1.00 94.12 97 VAL A O 1
ATOM 750 N N . PRO A 1 98 ? 2.090 9.965 -10.881 1.00 94.19 98 PRO A N 1
ATOM 751 C CA . PRO A 1 98 ? 1.933 11.378 -11.194 1.00 94.19 98 PRO A CA 1
ATOM 752 C C . PRO A 1 98 ? 1.333 12.163 -10.015 1.00 94.19 98 PRO A C 1
ATOM 754 O O . PRO A 1 98 ? 0.810 11.589 -9.053 1.00 94.19 98 PRO A O 1
ATOM 757 N N . GLY A 1 99 ? 1.402 13.495 -10.079 1.00 93.12 99 GLY A N 1
ATOM 758 C CA . GLY A 1 99 ? 0.965 14.377 -8.989 1.00 93.12 99 GLY A CA 1
ATOM 759 C C . GLY A 1 99 ? -0.527 14.257 -8.660 1.00 93.12 99 GLY A C 1
ATOM 760 O O . GLY A 1 99 ? -0.924 14.390 -7.502 1.00 93.12 99 GLY A O 1
ATOM 761 N N . GLU A 1 100 ? -1.356 13.927 -9.648 1.00 96.12 100 GLU A N 1
ATOM 762 C CA . GLU A 1 100 ? -2.794 13.697 -9.498 1.00 96.12 100 GLU A CA 1
ATOM 763 C C . GLU A 1 100 ? -3.083 12.530 -8.549 1.00 96.12 100 GLU A C 1
ATOM 765 O O . GLU A 1 100 ? -4.017 12.609 -7.746 1.00 96.12 100 GLU A O 1
ATOM 770 N N . ALA A 1 101 ? -2.257 11.477 -8.582 1.00 94.88 101 ALA A N 1
ATOM 771 C CA . ALA A 1 101 ? -2.368 10.361 -7.648 1.00 94.88 101 ALA A CA 1
ATOM 772 C C . ALA A 1 101 ? -2.078 10.825 -6.211 1.00 94.88 101 ALA A C 1
ATOM 774 O O . ALA A 1 101 ? -2.842 10.520 -5.295 1.00 94.88 101 ALA A O 1
ATOM 775 N N . GLY A 1 102 ? -1.033 11.640 -6.021 1.00 94.12 102 GLY A N 1
ATOM 776 C CA . GLY A 1 102 ? -0.717 12.249 -4.725 1.00 94.12 102 GLY A CA 1
ATOM 777 C C . GLY A 1 102 ? -1.853 13.133 -4.203 1.00 94.12 102 GLY A C 1
ATOM 778 O O . GLY A 1 102 ? -2.281 12.996 -3.056 1.00 94.12 102 GLY A O 1
ATOM 779 N N . ARG A 1 103 ? -2.421 13.982 -5.066 1.00 97.00 103 ARG A N 1
ATOM 780 C CA . ARG A 1 103 ? -3.572 14.830 -4.723 1.00 97.00 103 ARG A CA 1
ATOM 781 C C . ARG A 1 103 ? -4.793 14.005 -4.304 1.00 97.00 103 ARG A C 1
ATOM 783 O O . ARG A 1 103 ? -5.467 14.369 -3.341 1.00 97.00 103 ARG A O 1
ATOM 790 N N . ALA A 1 104 ? -5.081 12.902 -4.996 1.00 96.44 104 ALA A N 1
ATOM 791 C CA . ALA A 1 104 ? -6.193 12.018 -4.649 1.00 96.44 104 ALA A CA 1
ATOM 792 C C . ALA A 1 104 ? -6.020 11.384 -3.256 1.00 96.44 104 ALA A C 1
ATOM 794 O O . ALA A 1 104 ? -6.995 11.289 -2.503 1.00 96.44 104 ALA A O 1
ATOM 795 N N . VAL A 1 105 ? -4.788 11.007 -2.893 1.00 95.56 105 VAL A N 1
ATOM 796 C CA . VAL A 1 105 ? -4.450 10.471 -1.563 1.00 95.56 105 VAL A CA 1
ATOM 797 C C . VAL A 1 105 ? -4.641 11.526 -0.474 1.00 95.56 105 VAL A C 1
ATOM 799 O O . VAL A 1 105 ? -5.303 11.246 0.524 1.00 95.56 105 VAL A O 1
ATOM 802 N N . VAL A 1 106 ? -4.142 12.750 -0.670 1.00 97.06 106 VAL A N 1
ATOM 803 C CA . VAL A 1 106 ? -4.332 13.846 0.300 1.00 97.06 106 VAL A CA 1
ATOM 804 C C . VAL A 1 106 ? -5.819 14.123 0.521 1.00 97.06 106 VAL A C 1
ATOM 806 O O . VAL A 1 106 ? -6.281 14.139 1.660 1.00 97.06 106 VAL A O 1
ATOM 809 N N . ALA A 1 107 ? -6.602 14.225 -0.555 1.00 97.12 107 ALA A N 1
ATOM 810 C CA . ALA A 1 107 ? -8.043 14.440 -0.453 1.00 97.12 107 ALA A CA 1
ATOM 811 C C . ALA A 1 107 ? -8.770 13.296 0.283 1.00 97.12 107 ALA A C 1
ATOM 813 O O . ALA A 1 107 ? -9.783 13.528 0.947 1.00 97.12 107 ALA A O 1
ATOM 814 N N . LEU A 1 108 ? -8.291 12.051 0.161 1.00 95.44 108 LEU A N 1
ATOM 815 C CA . LEU A 1 108 ? -8.808 10.919 0.933 1.00 95.44 108 LEU A CA 1
ATOM 816 C C . LEU A 1 108 ? -8.482 11.068 2.424 1.00 95.44 108 LEU A C 1
ATOM 818 O O . LEU A 1 108 ? -9.386 10.934 3.245 1.00 95.44 108 LEU A O 1
ATOM 822 N N . ILE A 1 109 ? -7.236 11.397 2.766 1.00 95.38 109 ILE A N 1
ATOM 823 C CA . ILE A 1 109 ? -6.799 11.619 4.152 1.00 95.38 109 ILE A CA 1
ATOM 824 C C . ILE A 1 109 ? -7.624 12.734 4.810 1.00 95.38 109 ILE A C 1
ATOM 826 O O . ILE A 1 109 ? -8.121 12.564 5.921 1.00 95.38 109 ILE A O 1
ATOM 830 N N . GLU A 1 110 ? -7.851 13.845 4.111 1.00 96.19 110 GLU A N 1
ATOM 831 C CA . GLU A 1 110 ? -8.692 14.946 4.597 1.00 96.19 110 GLU A CA 1
ATOM 832 C C . GLU A 1 110 ? -10.153 14.534 4.815 1.00 96.19 110 GLU A C 1
ATOM 834 O O . GLU A 1 110 ? -10.792 14.981 5.769 1.00 96.19 110 GLU A O 1
ATOM 839 N N . ARG A 1 111 ? -10.718 13.676 3.950 1.00 95.19 111 ARG A N 1
ATOM 840 C CA . ARG A 1 111 ? -12.054 13.100 4.184 1.00 95.19 111 ARG A CA 1
ATOM 841 C C . ARG A 1 111 ? -12.073 12.258 5.456 1.00 95.19 111 ARG A C 1
ATOM 843 O O . ARG A 1 111 ? -12.971 12.455 6.267 1.00 95.19 111 ARG A O 1
ATOM 850 N N . CYS A 1 112 ? -11.073 11.400 5.654 1.00 93.25 112 CYS A N 1
ATOM 851 C CA . CYS A 1 112 ? -10.954 10.591 6.866 1.00 93.25 112 CYS A CA 1
ATOM 852 C C . CYS A 1 112 ? -10.831 11.458 8.126 1.00 93.25 112 CYS A C 1
ATOM 854 O O . CYS A 1 112 ? -11.491 11.177 9.120 1.00 93.25 112 CYS A O 1
ATOM 856 N N . TYR A 1 113 ? -10.042 12.539 8.088 1.00 90.69 113 TYR A N 1
ATOM 857 C CA . TYR A 1 113 ? -9.942 13.469 9.216 1.00 90.69 113 TYR A CA 1
ATOM 858 C C . TYR A 1 113 ? -11.255 14.197 9.507 1.00 90.69 113 TYR A C 1
ATOM 860 O O . TYR A 1 113 ? -11.574 14.402 10.674 1.00 90.69 113 TYR A O 1
ATOM 868 N N . ARG A 1 114 ? -12.038 14.556 8.482 1.00 91.25 114 ARG A N 1
ATOM 869 C CA . ARG A 1 114 ? -13.357 15.182 8.675 1.00 91.25 114 ARG A CA 1
ATOM 870 C C . ARG A 1 114 ? -14.390 14.237 9.281 1.00 91.25 114 ARG A C 1
ATOM 872 O O . ARG A 1 114 ? -15.248 14.695 10.021 1.00 91.25 114 ARG A O 1
ATOM 879 N N . SER A 1 115 ? -14.319 12.945 8.971 1.00 90.38 115 SER A N 1
ATOM 880 C CA . SER A 1 115 ? -15.224 11.926 9.515 1.00 90.38 115 SER A CA 1
ATOM 881 C C . SER A 1 115 ? -14.648 11.194 10.729 1.00 90.38 115 SER A C 1
ATOM 883 O O . SER A 1 115 ? -15.165 10.141 11.101 1.00 90.38 115 SER A O 1
ATOM 885 N N . ARG A 1 116 ? -13.542 11.679 11.309 1.00 90.56 116 ARG A N 1
ATOM 886 C CA . ARG A 1 116 ? -12.891 10.992 12.424 1.00 90.56 116 ARG A CA 1
ATOM 887 C C . ARG A 1 116 ? -13.794 11.033 13.651 1.00 90.56 116 ARG A C 1
ATOM 889 O O . ARG A 1 116 ? -14.340 12.076 14.001 1.00 90.56 116 ARG A O 1
ATOM 896 N N . THR A 1 117 ? -13.885 9.911 14.343 1.00 87.81 117 THR A N 1
ATOM 897 C CA . THR A 1 117 ? -14.540 9.820 15.644 1.00 87.81 117 THR A CA 1
ATOM 898 C C . THR A 1 117 ? -13.481 9.660 16.717 1.00 87.81 117 THR A C 1
ATOM 900 O O . THR A 1 117 ? -12.492 8.949 16.519 1.00 87.81 117 THR A O 1
ATOM 903 N N . LEU A 1 118 ? -13.679 10.319 17.857 1.00 87.88 118 LEU A N 1
ATOM 904 C CA . LEU A 1 118 ? -12.851 10.066 19.028 1.00 87.88 118 LEU A CA 1
ATOM 905 C C . LEU A 1 118 ? -12.981 8.582 19.409 1.00 87.88 118 LEU A C 1
ATOM 907 O O . LEU A 1 118 ? -14.088 8.041 19.385 1.00 87.88 118 LEU A O 1
ATOM 911 N N . LEU A 1 119 ? -11.859 7.932 19.725 1.00 85.75 119 LEU A N 1
ATOM 912 C CA . LEU A 1 119 ? -11.873 6.561 20.231 1.00 85.75 119 LEU A CA 1
ATOM 913 C C . LEU A 1 119 ? -12.706 6.513 21.517 1.00 85.75 119 LEU A C 1
ATOM 915 O O . LEU A 1 119 ? -12.640 7.444 22.326 1.00 85.75 119 LEU A O 1
ATOM 919 N N . ASP A 1 120 ? -13.472 5.441 21.714 1.00 85.38 120 ASP A N 1
ATOM 920 C CA . ASP A 1 120 ? -14.109 5.226 23.007 1.00 85.38 120 ASP A CA 1
ATOM 921 C C . ASP A 1 120 ? -13.027 4.976 24.063 1.00 85.38 120 ASP A C 1
ATOM 923 O O . ASP A 1 120 ? -12.201 4.072 23.934 1.00 85.38 120 ASP A O 1
ATOM 927 N N . MET A 1 121 ? -13.006 5.828 25.084 1.00 87.62 121 MET A N 1
ATOM 928 C CA . MET A 1 121 ? -12.022 5.799 26.163 1.00 87.62 121 MET A CA 1
ATOM 929 C C . MET A 1 121 ? -12.767 5.590 27.485 1.00 87.62 121 MET A C 1
ATOM 931 O O . MET A 1 121 ? -12.955 6.548 28.242 1.00 87.62 121 MET A O 1
ATOM 935 N N . PRO A 1 122 ? -13.235 4.357 27.774 1.00 89.69 122 PRO A N 1
ATOM 936 C CA . PRO A 1 122 ? -14.056 4.072 28.952 1.00 89.69 122 PRO A CA 1
ATOM 937 C C . PRO A 1 122 ? -13.314 4.298 30.276 1.00 89.69 122 PRO A C 1
ATOM 939 O O . PRO A 1 122 ? -13.956 4.425 31.315 1.00 89.69 122 PRO A O 1
ATOM 942 N N . TRP A 1 123 ? -11.982 4.378 30.236 1.00 92.69 123 TRP A N 1
ATOM 943 C CA . TRP A 1 123 ? -11.125 4.667 31.386 1.00 92.69 123 TRP A CA 1
ATOM 944 C C . TRP A 1 123 ? -11.048 6.154 31.760 1.00 92.69 123 TRP A C 1
ATOM 946 O O . TRP A 1 123 ? -10.504 6.460 32.814 1.00 92.69 123 TRP A O 1
ATOM 956 N N . LEU A 1 124 ? -11.557 7.070 30.927 1.00 94.19 124 LEU A N 1
ATOM 957 C CA . LEU A 1 124 ? -11.592 8.497 31.251 1.00 94.19 124 LEU A CA 1
ATOM 958 C C . LEU A 1 124 ? -12.825 8.846 32.086 1.00 94.19 124 LEU A C 1
ATOM 960 O O . LEU A 1 124 ? -13.939 8.379 31.814 1.00 94.19 124 LEU A O 1
ATOM 964 N N . ASP A 1 125 ? -12.668 9.745 33.050 1.00 95.31 125 ASP A N 1
ATOM 965 C CA . ASP A 1 125 ? -13.806 10.327 33.753 1.00 95.31 125 ASP A CA 1
ATOM 966 C C . ASP A 1 125 ? -14.604 11.301 32.853 1.00 95.31 125 ASP A C 1
ATOM 968 O O . ASP A 1 125 ? -14.342 11.472 31.655 1.00 95.31 125 ASP A O 1
ATOM 972 N N . GLN A 1 126 ? -15.663 11.905 33.393 1.00 93.06 126 GLN A N 1
ATOM 973 C CA . GLN A 1 126 ? -16.513 12.8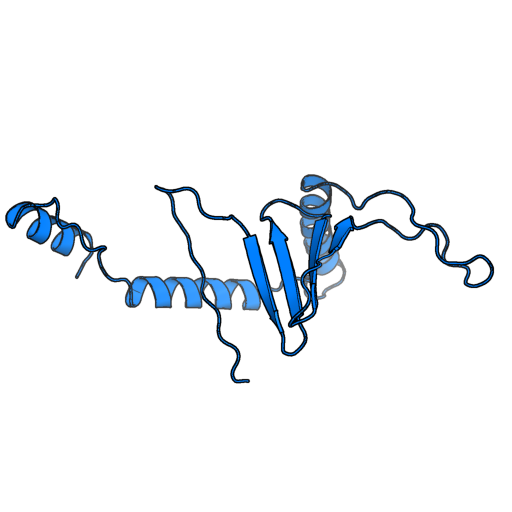15 32.622 1.00 93.06 126 GLN A CA 1
ATOM 974 C C . GLN A 1 126 ? -15.794 14.117 32.223 1.00 93.06 126 GLN A C 1
ATOM 976 O O . GLN A 1 126 ? -16.017 14.619 31.116 1.00 93.06 126 GLN A O 1
ATOM 981 N N . ALA A 1 127 ? -14.945 14.663 33.094 1.00 94.50 127 ALA A N 1
ATOM 982 C CA . ALA A 1 127 ? -14.216 15.903 32.842 1.00 94.50 127 ALA A CA 1
ATOM 983 C C . ALA A 1 127 ? -13.119 15.685 31.790 1.00 94.50 127 ALA A C 1
ATOM 985 O O . ALA A 1 127 ? -12.971 16.477 30.854 1.00 94.50 127 ALA A O 1
ATOM 986 N N . GLU A 1 128 ? -12.407 14.567 31.882 1.00 94.81 128 GLU A N 1
ATOM 987 C CA . GLU A 1 128 ? -11.404 14.139 30.916 1.00 94.81 128 GLU A CA 1
ATOM 988 C C . GLU A 1 128 ? -12.021 13.881 29.538 1.00 94.81 128 GLU A C 1
ATOM 990 O O . GLU A 1 128 ? -11.492 14.348 28.525 1.00 94.81 128 GLU A O 1
ATOM 995 N N . ARG A 1 129 ? -13.192 13.228 29.479 1.00 91.62 129 ARG A N 1
ATOM 996 C CA . ARG A 1 129 ? -13.940 13.045 28.222 1.00 91.62 129 ARG A CA 1
ATOM 997 C C . ARG A 1 129 ? -14.362 14.371 27.593 1.00 91.62 129 ARG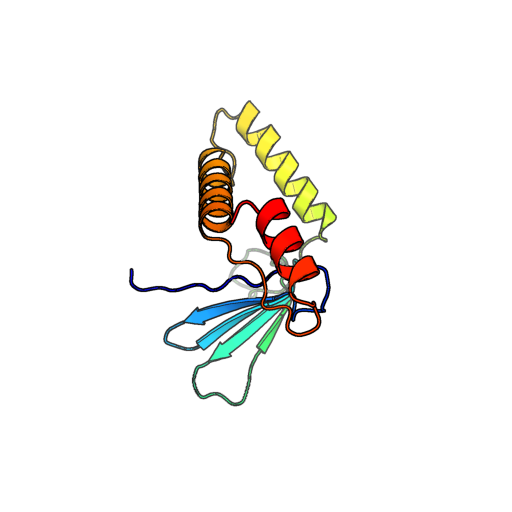 A C 1
ATOM 999 O O . ARG A 1 129 ? -14.258 14.523 26.376 1.00 91.62 129 ARG A O 1
ATOM 1006 N N . ALA A 1 130 ? -14.818 15.336 28.394 1.00 90.12 130 ALA A N 1
ATOM 1007 C CA . ALA A 1 130 ? -15.189 16.662 27.898 1.00 90.12 130 ALA A CA 1
ATOM 1008 C C . ALA A 1 130 ? -13.979 17.413 27.316 1.00 90.12 130 ALA A C 1
ATOM 1010 O O . ALA A 1 130 ? -14.063 17.977 26.223 1.00 90.12 130 ALA A O 1
ATOM 1011 N N . ARG A 1 131 ? -12.829 17.355 27.997 1.00 92.56 131 ARG A N 1
ATOM 1012 C CA . ARG A 1 131 ? -11.575 17.948 27.514 1.00 92.56 131 ARG A CA 1
ATOM 1013 C C . ARG A 1 131 ? -11.076 17.281 26.230 1.00 92.56 131 ARG A C 1
ATOM 1015 O O . ARG A 1 131 ? -10.637 17.974 25.314 1.00 92.56 131 ARG A O 1
ATOM 1022 N N . ALA A 1 132 ? -11.156 15.954 26.139 1.00 89.31 132 ALA A N 1
ATOM 1023 C CA . ALA A 1 132 ? -10.742 15.214 24.949 1.00 89.31 132 ALA A CA 1
ATOM 1024 C C . ALA A 1 132 ? -11.576 15.590 23.711 1.00 89.31 132 ALA A C 1
ATOM 1026 O O . ALA A 1 132 ? -11.016 15.777 22.632 1.00 89.31 132 ALA A O 1
ATOM 1027 N N . ARG A 1 133 ? -12.893 15.770 23.877 1.00 88.44 133 ARG A N 1
ATOM 1028 C CA . ARG A 1 133 ? -13.802 16.257 22.824 1.00 88.44 133 ARG A CA 1
ATOM 1029 C C . ARG A 1 133 ? -13.416 17.651 22.324 1.00 88.44 133 ARG A C 1
ATOM 1031 O O . ARG A 1 133 ? -13.177 17.825 21.131 1.00 88.44 133 ARG A O 1
ATOM 1038 N N . GLN A 1 134 ? -13.190 18.597 23.244 1.00 89.62 134 GLN A N 1
ATOM 1039 C CA . GLN A 1 134 ? -12.711 19.942 22.895 1.00 89.62 134 GLN A CA 1
ATOM 1040 C C . GLN A 1 134 ? -11.403 19.920 22.088 1.00 89.62 134 GLN A C 1
ATOM 1042 O O . GLN A 1 134 ? -11.308 20.595 21.066 1.00 89.62 134 GLN A O 1
ATOM 1047 N N . LEU A 1 135 ? -10.406 19.129 22.508 1.00 87.88 135 LEU A N 1
ATOM 1048 C CA . LEU A 1 135 ? -9.128 19.003 21.790 1.00 87.88 135 LEU A CA 1
ATOM 1049 C C . LEU A 1 135 ? -9.283 18.352 20.409 1.00 87.88 135 LEU A C 1
ATOM 1051 O O . LEU A 1 135 ? -8.534 18.662 19.482 1.00 87.88 135 LEU A O 1
ATOM 1055 N N . ALA A 1 136 ? -10.239 17.437 20.266 1.00 83.94 136 ALA A N 1
ATOM 1056 C CA . ALA A 1 136 ? -10.516 16.756 19.011 1.00 83.94 136 ALA A CA 1
ATOM 1057 C C . ALA A 1 136 ? -11.382 17.589 18.045 1.00 83.94 136 ALA A C 1
ATOM 1059 O O . ALA A 1 136 ? -11.449 17.238 16.862 1.00 83.94 136 ALA A O 1
ATOM 1060 N N . GLY A 1 137 ? -11.978 18.693 18.510 1.00 79.56 137 GLY A N 1
ATOM 1061 C CA . GLY A 1 137 ? -12.864 19.545 17.715 1.00 79.56 137 GLY A CA 1
ATOM 1062 C C . GLY A 1 137 ? -14.197 18.873 17.372 1.00 79.56 137 GLY A C 1
ATOM 1063 O O . GLY A 1 137 ? -14.747 19.148 16.307 1.00 79.56 137 GLY A O 1
ATOM 1064 N N . VAL A 1 138 ? -14.665 17.967 18.240 1.00 66.06 138 VAL A N 1
ATOM 1065 C CA . VAL A 1 138 ? -15.929 17.208 18.142 1.00 66.06 138 VAL A CA 1
ATOM 1066 C C . VAL A 1 138 ? -16.764 17.350 19.404 1.00 66.06 138 VAL A C 1
ATOM 1068 O O . VAL A 1 138 ? -16.178 17.603 20.479 1.00 66.06 138 VAL A O 1
#